Protein AF-A0A9N9P9R4-F1 (afdb_monomer)

Radius of gyration: 14.59 Å; Cα contacts (8 Å, |Δi|>4): 58; chains: 1; bounding box: 33×33×39 Å

Foldseek 3Di:
DDLPQDQDCVLVDDLVPDDLVVQLVPVPVDDDPVVSVVNSLSNLVSQLVPHDDPSVVSSVVVNVVLVVLVVPDPDDDPPDPCCVVSVPPDDPPDDDDPDDDDD

Sequence (103 aa):
MSTSKTIHEYFGRKVSDWDIVRFLDECTNIESYRQKIECYLSSLELIANTENGQRRKKALELQKLYREASIRPQKQCWDTGDLRACLMFKSPRVKSLRAYWHC

Organism: NCBI:txid1348616

pLDDT: mean 71.51, std 22.73, range [33.88, 95.19]

Solvent-accessible surface area (backbone atoms only — not comparable to full-atom values): 6801 Å² total; per-residue (Å²): 132,86,74,74,95,56,70,54,73,76,72,76,51,62,76,90,70,70,46,71,67,61,47,62,70,67,47,74,91,47,87,48,70,66,57,43,53,52,51,53,52,52,22,32,52,48,38,43,73,75,48,65,70,70,58,16,54,49,26,48,51,51,52,50,52,53,52,53,59,69,67,58,74,72,91,75,81,94,80,66,99,54,68,67,67,68,62,67,77,74,59,99,77,75,81,82,86,90,82,88,87,82,136

Structure (mmCIF, N/CA/C/O backbone):
data_AF-A0A9N9P9R4-F1
#
_entry.id   AF-A0A9N9P9R4-F1
#
loop_
_atom_site.group_PDB
_atom_site.id
_atom_site.type_symbol
_atom_site.label_atom_id
_atom_site.label_alt_id
_atom_site.label_comp_id
_atom_site.label_asym_id
_atom_site.label_entity_id
_atom_site.label_seq_id
_atom_site.pdbx_PDB_ins_code
_atom_site.Cartn_x
_atom_site.Cartn_y
_atom_site.Cartn_z
_atom_site.occupancy
_atom_site.B_iso_or_equiv
_atom_site.auth_seq_id
_atom_site.auth_comp_id
_atom_site.auth_asym_id
_atom_site.auth_atom_id
_atom_site.pdbx_PDB_model_num
ATOM 1 N N . MET A 1 1 ? 20.596 8.917 3.016 1.00 35.03 1 MET A N 1
ATOM 2 C CA . MET A 1 1 ? 19.614 9.460 2.054 1.00 35.03 1 MET A CA 1
ATOM 3 C C . MET A 1 1 ? 18.292 9.580 2.788 1.00 35.03 1 MET A C 1
ATOM 5 O O . MET A 1 1 ? 17.878 8.603 3.397 1.00 35.03 1 MET A O 1
ATOM 9 N N . SER A 1 2 ? 17.717 10.779 2.848 1.00 37.28 2 SER A N 1
ATOM 10 C CA . SER A 1 2 ? 16.508 11.062 3.626 1.00 37.28 2 SER A CA 1
ATOM 11 C C . SER A 1 2 ? 15.313 10.358 2.994 1.00 37.28 2 SER A C 1
ATOM 13 O O . SER A 1 2 ? 14.850 10.768 1.934 1.00 37.28 2 SER A O 1
ATOM 15 N N . THR A 1 3 ? 14.829 9.291 3.626 1.00 48.59 3 THR A N 1
ATOM 16 C CA . THR A 1 3 ? 13.509 8.745 3.319 1.00 48.59 3 THR A CA 1
ATOM 17 C C . THR A 1 3 ? 12.498 9.850 3.606 1.00 48.59 3 THR A C 1
ATOM 19 O O . THR A 1 3 ? 12.469 10.422 4.700 1.00 48.59 3 THR A O 1
ATOM 22 N N . SER A 1 4 ? 11.733 10.247 2.596 1.00 53.38 4 SER A N 1
ATOM 23 C CA . SER A 1 4 ? 10.654 11.212 2.759 1.00 53.38 4 SER A CA 1
ATOM 24 C C . SER A 1 4 ? 9.734 10.715 3.879 1.00 53.38 4 SER A C 1
ATOM 26 O O . SER A 1 4 ? 9.151 9.639 3.791 1.00 53.38 4 SER A O 1
ATOM 28 N N . LYS A 1 5 ? 9.629 11.487 4.968 1.00 68.56 5 LYS A N 1
ATOM 29 C CA . LYS A 1 5 ? 8.784 11.200 6.147 1.00 68.56 5 LYS A CA 1
ATOM 30 C C . LYS A 1 5 ? 7.285 11.372 5.848 1.00 68.56 5 LYS A C 1
ATOM 32 O O . LYS A 1 5 ? 6.516 11.757 6.725 1.00 68.56 5 LYS A O 1
ATOM 37 N N . THR A 1 6 ? 6.868 11.176 4.605 1.00 84.00 6 THR A N 1
ATOM 38 C CA . THR A 1 6 ? 5.517 11.467 4.138 1.00 84.00 6 THR A CA 1
ATOM 39 C C . THR A 1 6 ? 4.906 10.227 3.515 1.00 84.00 6 THR A C 1
ATOM 41 O O . THR A 1 6 ? 5.570 9.455 2.827 1.00 84.00 6 THR A O 1
ATOM 44 N N . ILE A 1 7 ? 3.617 10.034 3.779 1.00 89.56 7 ILE A N 1
ATOM 45 C CA . ILE A 1 7 ? 2.831 8.957 3.186 1.00 89.56 7 ILE A CA 1
ATOM 46 C C . ILE A 1 7 ? 2.684 9.263 1.692 1.00 89.56 7 ILE A C 1
ATOM 48 O O . ILE A 1 7 ? 2.253 10.359 1.333 1.00 89.56 7 ILE A O 1
ATOM 52 N N . HIS A 1 8 ? 3.038 8.312 0.824 1.00 92.50 8 HIS A N 1
ATOM 53 C CA . HIS A 1 8 ? 2.881 8.484 -0.621 1.00 92.50 8 HIS A CA 1
ATOM 54 C C . HIS A 1 8 ? 1.399 8.669 -1.004 1.00 92.50 8 HIS A C 1
ATOM 56 O O . HIS A 1 8 ? 0.521 7.995 -0.461 1.00 92.50 8 HIS A O 1
ATOM 62 N N . GLU A 1 9 ? 1.117 9.525 -1.992 1.00 92.81 9 GLU A N 1
ATOM 63 C CA . GLU A 1 9 ? -0.246 9.895 -2.425 1.00 92.81 9 GLU A CA 1
ATOM 64 C C . GLU A 1 9 ? -1.129 8.698 -2.819 1.00 92.81 9 GLU A C 1
ATOM 66 O O . GLU A 1 9 ? -2.342 8.713 -2.623 1.00 92.81 9 GLU A O 1
ATOM 71 N N . TYR A 1 10 ? -0.507 7.614 -3.292 1.00 93.38 10 TYR A N 1
ATOM 72 C CA . TYR A 1 10 ? -1.148 6.326 -3.576 1.00 93.38 10 TYR A CA 1
ATOM 73 C C . TYR A 1 10 ? -2.033 5.830 -2.417 1.00 93.38 10 TYR A C 1
ATOM 75 O O . TYR A 1 10 ? -3.118 5.290 -2.636 1.00 93.38 10 TYR A O 1
ATOM 83 N N . PHE A 1 11 ? -1.615 6.060 -1.169 1.00 92.69 11 PHE A N 1
ATOM 84 C CA . PHE A 1 11 ? -2.370 5.654 0.015 1.00 92.69 11 PHE A CA 1
ATOM 85 C C . PHE A 1 11 ? -3.568 6.561 0.321 1.00 92.69 11 PHE A C 1
ATOM 87 O O . PHE A 1 11 ? -4.335 6.254 1.231 1.00 92.69 11 PHE A O 1
ATOM 94 N N . GLY A 1 12 ? -3.797 7.634 -0.439 1.00 91.25 12 GLY A N 1
ATOM 95 C CA . GLY A 1 12 ? -5.055 8.387 -0.421 1.00 91.25 12 GLY A CA 1
ATOM 96 C C . GLY A 1 12 ? -6.251 7.578 -0.945 1.00 91.25 12 GLY A C 1
ATOM 97 O O . GLY A 1 12 ? -7.399 7.917 -0.669 1.00 91.25 12 GLY A O 1
ATOM 98 N N . ARG A 1 13 ? -5.997 6.469 -1.654 1.00 93.25 13 ARG A N 1
ATOM 99 C CA . ARG A 1 13 ? -7.024 5.546 -2.158 1.00 93.25 13 ARG A CA 1
ATOM 100 C C . ARG A 1 13 ? -7.724 4.777 -1.038 1.00 93.25 13 ARG A C 1
ATOM 102 O O . ARG A 1 13 ? -7.238 4.692 0.097 1.00 93.25 13 ARG A O 1
ATOM 109 N N . LYS A 1 14 ? -8.852 4.144 -1.382 1.00 92.62 14 LYS A N 1
ATOM 110 C CA . LYS A 1 14 ? -9.549 3.225 -0.476 1.00 92.62 14 LYS A CA 1
ATOM 111 C C . LYS A 1 14 ? -8.614 2.086 -0.077 1.00 92.62 14 LYS A C 1
ATOM 113 O O . LYS A 1 14 ? -7.857 1.561 -0.884 1.00 92.62 14 LYS A O 1
ATOM 118 N N . VAL A 1 15 ? -8.730 1.667 1.178 1.00 90.88 15 VAL A N 1
ATOM 119 C CA . VAL A 1 15 ? -7.897 0.621 1.793 1.00 90.88 15 VAL A CA 1
ATOM 120 C C . VAL A 1 15 ? -7.968 -0.715 1.040 1.00 90.88 15 VAL A C 1
ATOM 122 O O . VAL A 1 15 ? -7.005 -1.478 1.028 1.00 90.88 15 VAL A O 1
ATOM 125 N N . SER A 1 16 ? -9.101 -1.000 0.391 1.00 89.75 16 SER A N 1
ATOM 126 C CA . SER A 1 16 ? -9.306 -2.181 -0.459 1.00 89.75 16 SER A CA 1
ATOM 127 C C . SER A 1 16 ? -8.449 -2.192 -1.723 1.00 89.75 16 SER A C 1
ATOM 129 O O . SER A 1 16 ? -8.233 -3.260 -2.292 1.00 89.75 16 SER A O 1
ATOM 131 N N . ASP A 1 17 ? -7.987 -1.023 -2.162 1.00 90.81 17 ASP A N 1
ATOM 132 C CA . ASP A 1 17 ? -7.311 -0.842 -3.445 1.00 90.81 17 ASP A CA 1
ATOM 133 C C . ASP A 1 17 ? -5.788 -0.870 -3.303 1.00 90.81 17 ASP A C 1
ATOM 135 O O . ASP A 1 17 ? -5.089 -0.881 -4.316 1.00 90.81 17 ASP A O 1
ATOM 139 N N . TRP A 1 18 ? -5.283 -0.892 -2.063 1.00 92.94 18 TRP A N 1
ATOM 140 C CA . TRP A 1 18 ? -3.857 -0.932 -1.763 1.00 92.94 18 TRP A CA 1
ATOM 141 C C . TRP A 1 18 ? -3.256 -2.271 -2.180 1.00 92.94 18 TRP A C 1
ATOM 143 O O . TRP A 1 18 ? -3.566 -3.316 -1.607 1.00 92.94 18 TRP A O 1
ATOM 153 N N . ASP A 1 19 ? -2.348 -2.216 -3.146 1.00 86.94 19 ASP A N 1
ATOM 154 C CA . ASP A 1 19 ? -1.686 -3.373 -3.728 1.00 86.94 19 ASP A CA 1
ATOM 155 C C . ASP A 1 19 ? -0.279 -2.976 -4.192 1.00 86.94 19 ASP A C 1
ATOM 157 O O . ASP A 1 19 ? -0.104 -1.983 -4.900 1.00 86.94 19 ASP A O 1
ATOM 161 N N . ILE A 1 20 ? 0.737 -3.734 -3.773 1.00 87.12 20 ILE A N 1
ATOM 162 C CA . ILE A 1 20 ? 2.130 -3.411 -4.101 1.00 87.12 20 ILE A CA 1
ATOM 163 C C . ILE A 1 20 ? 2.397 -3.493 -5.605 1.00 87.12 20 ILE A C 1
ATOM 165 O O . ILE A 1 20 ? 3.147 -2.677 -6.119 1.00 87.12 20 ILE A O 1
ATOM 169 N N . VAL A 1 21 ? 1.769 -4.418 -6.336 1.00 86.31 21 VAL A N 1
ATOM 170 C CA . VAL A 1 21 ? 1.989 -4.557 -7.782 1.00 86.31 21 VAL A CA 1
ATOM 171 C C . VAL A 1 21 ? 1.434 -3.338 -8.506 1.00 86.31 21 VAL A C 1
ATOM 173 O O . VAL A 1 21 ? 2.149 -2.735 -9.301 1.00 86.31 21 VAL A O 1
ATOM 176 N N . ARG A 1 22 ? 0.207 -2.916 -8.169 1.00 89.19 22 ARG A N 1
ATOM 177 C CA . ARG A 1 22 ? -0.368 -1.672 -8.707 1.00 89.19 22 ARG A CA 1
ATOM 178 C C . ARG A 1 22 ? 0.472 -0.456 -8.349 1.00 89.19 22 ARG A C 1
ATOM 180 O O . ARG A 1 22 ? 0.671 0.403 -9.193 1.00 89.19 22 ARG A O 1
ATOM 187 N N . PHE A 1 23 ? 0.985 -0.386 -7.121 1.00 90.31 23 PHE A N 1
ATOM 188 C CA . PHE A 1 23 ? 1.882 0.697 -6.736 1.00 90.31 23 PHE A CA 1
ATOM 189 C C . PHE A 1 23 ? 3.152 0.716 -7.596 1.00 90.31 23 PHE A C 1
ATOM 191 O O . PHE A 1 23 ? 3.554 1.775 -8.059 1.00 90.31 23 PHE A O 1
ATOM 198 N N . LEU A 1 24 ? 3.790 -0.436 -7.826 1.00 87.12 24 LEU A N 1
ATOM 199 C CA . LEU A 1 24 ? 5.021 -0.510 -8.617 1.00 87.12 24 LEU A CA 1
ATOM 200 C C . LEU A 1 24 ? 4.807 -0.099 -10.081 1.00 87.12 24 LEU A C 1
ATOM 202 O O . LEU A 1 24 ? 5.712 0.503 -10.664 1.00 87.12 24 LEU A O 1
ATOM 206 N N . ASP A 1 25 ? 3.636 -0.414 -10.635 1.00 86.62 25 ASP A N 1
ATOM 207 C CA . ASP A 1 25 ? 3.227 -0.072 -12.000 1.00 86.62 25 ASP A CA 1
ATOM 208 C C . ASP A 1 25 ? 2.892 1.423 -12.142 1.00 86.62 25 ASP A C 1
ATOM 210 O O . ASP A 1 25 ? 3.420 2.105 -13.015 1.00 86.62 25 ASP A O 1
ATOM 214 N N . GLU A 1 26 ? 2.091 1.964 -11.221 1.00 88.75 26 GLU A N 1
ATOM 215 C CA . GLU A 1 26 ? 1.631 3.357 -11.263 1.00 88.75 26 GLU A CA 1
ATOM 216 C C . GLU A 1 26 ? 2.670 4.368 -10.756 1.00 88.75 26 GLU A C 1
ATOM 218 O O . GLU A 1 26 ? 2.599 5.550 -11.088 1.00 88.75 26 GLU A O 1
ATOM 223 N N . CYS A 1 27 ? 3.624 3.949 -9.919 1.00 86.19 27 CYS A N 1
ATOM 224 C CA . CYS A 1 27 ? 4.647 4.843 -9.384 1.00 86.19 27 CYS A CA 1
ATOM 225 C C . CYS A 1 27 ? 5.656 5.198 -10.486 1.00 86.19 27 CYS A C 1
ATOM 227 O O . CYS A 1 27 ? 6.663 4.519 -10.674 1.00 86.19 27 CYS A O 1
ATOM 229 N N . THR A 1 28 ? 5.396 6.271 -11.227 1.00 84.25 28 THR A N 1
ATOM 230 C CA . THR A 1 28 ? 6.286 6.783 -12.284 1.00 84.25 28 THR A CA 1
ATOM 231 C C . THR A 1 28 ? 7.382 7.702 -11.748 1.00 84.25 28 THR A C 1
ATOM 233 O O . THR A 1 28 ? 8.399 7.888 -12.403 1.00 84.25 28 THR A O 1
ATOM 236 N N . ASN A 1 29 ? 7.196 8.256 -10.545 1.00 83.75 29 ASN A N 1
ATOM 237 C CA . ASN A 1 29 ? 8.079 9.273 -9.957 1.00 83.75 29 ASN A CA 1
ATOM 238 C C . ASN A 1 29 ? 9.385 8.707 -9.374 1.00 83.75 29 ASN A C 1
ATOM 240 O O . ASN A 1 29 ? 10.271 9.466 -8.990 1.00 83.75 29 ASN A O 1
ATOM 244 N N . ILE A 1 30 ? 9.494 7.383 -9.256 1.00 83.12 30 ILE A N 1
ATOM 245 C CA . ILE A 1 30 ? 10.667 6.697 -8.715 1.00 83.12 30 ILE A CA 1
ATOM 246 C C . ILE A 1 30 ? 11.163 5.720 -9.775 1.00 83.12 30 ILE A C 1
ATOM 248 O O . ILE A 1 30 ? 10.434 4.816 -10.168 1.00 83.12 30 ILE A O 1
ATOM 252 N N . GLU A 1 31 ? 12.405 5.871 -10.222 1.00 79.81 31 GLU A N 1
ATOM 253 C CA . GLU A 1 31 ? 12.949 5.049 -11.310 1.00 79.81 31 GLU A CA 1
ATOM 254 C C . GLU A 1 31 ? 13.294 3.628 -10.845 1.00 79.81 31 GLU A C 1
ATOM 256 O O . GLU A 1 31 ? 12.975 2.642 -11.512 1.00 79.81 31 GLU A O 1
ATOM 261 N N . SER A 1 32 ? 13.914 3.491 -9.669 1.00 83.50 32 SER A N 1
ATOM 262 C CA . SER A 1 32 ? 14.353 2.187 -9.175 1.00 83.50 32 SER A CA 1
ATOM 263 C C . SER A 1 32 ? 13.218 1.407 -8.517 1.00 83.50 32 SER A C 1
ATOM 265 O O . SER A 1 32 ? 12.617 1.859 -7.541 1.00 83.50 32 SER A O 1
ATOM 267 N N . TYR A 1 33 ? 13.015 0.159 -8.950 1.00 80.25 33 TYR A N 1
ATOM 268 C CA . TYR A 1 33 ? 12.125 -0.794 -8.275 1.00 80.25 33 TYR A CA 1
ATOM 269 C C . TYR A 1 33 ? 12.417 -0.922 -6.780 1.00 80.25 33 TYR A C 1
ATOM 271 O O . TYR A 1 33 ? 11.489 -0.994 -5.977 1.00 80.25 33 TYR A O 1
ATOM 279 N N . ARG A 1 34 ? 13.695 -0.908 -6.390 1.00 80.00 34 ARG A N 1
ATOM 280 C CA . ARG A 1 34 ? 14.081 -0.981 -4.980 1.00 80.00 34 ARG A CA 1
ATOM 281 C C . ARG A 1 34 ? 13.559 0.224 -4.203 1.00 80.00 34 ARG A C 1
ATOM 283 O O . ARG A 1 34 ? 12.938 0.049 -3.162 1.00 80.00 34 ARG A O 1
ATOM 290 N N . G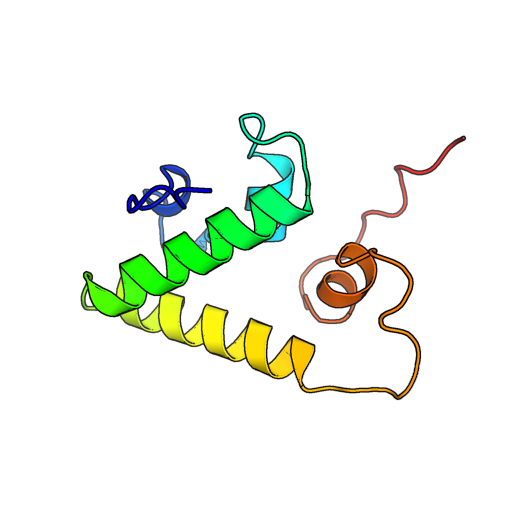LN A 1 35 ? 13.752 1.426 -4.738 1.00 82.81 35 GLN A N 1
ATOM 291 C CA . GLN A 1 35 ? 13.273 2.657 -4.109 1.00 82.81 35 GLN A CA 1
ATOM 292 C C . GLN A 1 35 ? 11.741 2.712 -4.063 1.00 82.81 35 GLN A C 1
ATOM 294 O O . GLN A 1 35 ? 11.184 3.188 -3.078 1.00 82.81 35 GLN A O 1
ATOM 299 N N . LYS A 1 36 ? 11.042 2.179 -5.079 1.00 85.38 36 LYS A N 1
ATOM 300 C CA . LYS A 1 36 ? 9.578 2.046 -5.048 1.00 85.38 36 LYS A CA 1
ATOM 301 C C . LYS A 1 36 ? 9.138 1.146 -3.890 1.00 85.38 36 LYS A C 1
ATOM 303 O O . LYS A 1 36 ? 8.264 1.522 -3.114 1.00 85.38 36 LYS A O 1
ATOM 308 N N . ILE A 1 37 ? 9.765 -0.022 -3.738 1.00 86.06 37 ILE A N 1
ATOM 309 C CA . ILE A 1 37 ? 9.463 -0.955 -2.642 1.00 86.06 37 ILE A CA 1
ATOM 310 C C . ILE A 1 37 ? 9.738 -0.297 -1.286 1.00 86.06 37 ILE A C 1
ATOM 312 O O . ILE A 1 37 ? 8.883 -0.344 -0.405 1.00 86.06 37 ILE A O 1
ATOM 316 N N . GLU A 1 38 ? 10.892 0.352 -1.126 1.00 86.50 38 GLU A N 1
ATOM 317 C CA . GLU A 1 38 ? 11.244 1.078 0.100 1.00 86.50 38 GLU A CA 1
ATOM 318 C C . GLU A 1 38 ? 10.210 2.177 0.406 1.00 86.50 38 GLU A C 1
ATOM 320 O O . GLU A 1 38 ? 9.696 2.235 1.520 1.00 86.50 38 GLU A O 1
ATOM 325 N N . CYS A 1 39 ? 9.805 2.974 -0.589 1.00 88.62 39 CYS A N 1
ATOM 326 C CA . CYS A 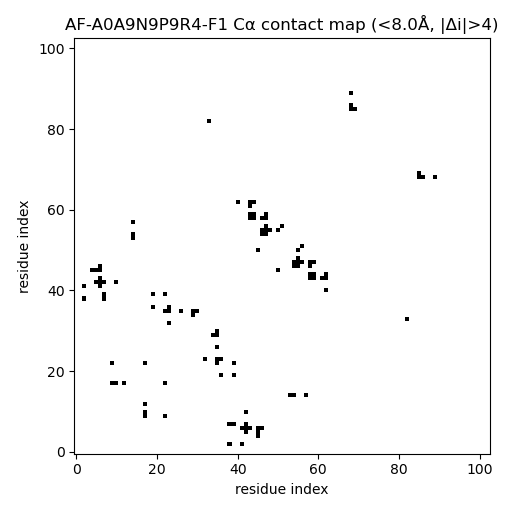1 39 ? 8.779 4.010 -0.441 1.00 88.62 39 CYS A CA 1
ATOM 327 C C . CYS A 1 39 ? 7.418 3.437 -0.008 1.00 88.62 39 CYS A C 1
ATOM 329 O O . CYS A 1 39 ? 6.767 3.975 0.896 1.00 88.62 39 CYS A O 1
ATOM 331 N N . TYR A 1 40 ? 6.999 2.325 -0.615 1.00 90.75 40 TYR A N 1
ATOM 332 C CA . TYR A 1 40 ? 5.751 1.647 -0.280 1.00 90.75 40 TYR A CA 1
ATOM 333 C C . TYR A 1 40 ? 5.763 1.119 1.159 1.00 90.75 40 TYR A C 1
ATOM 335 O O . TYR A 1 40 ? 4.827 1.364 1.922 1.00 90.75 40 TYR A O 1
ATOM 343 N N . LEU A 1 41 ? 6.839 0.432 1.553 1.00 90.00 41 LEU A N 1
ATOM 344 C CA . LEU A 1 41 ? 6.985 -0.124 2.897 1.00 90.00 41 LEU A CA 1
ATOM 345 C C . LEU A 1 41 ? 7.086 0.975 3.961 1.00 90.00 41 LEU A C 1
ATOM 347 O O . LEU A 1 41 ? 6.394 0.890 4.974 1.00 90.00 41 LEU A O 1
ATOM 351 N N . SER A 1 42 ? 7.862 2.033 3.717 1.00 89.69 42 SER A N 1
ATOM 352 C CA . SER A 1 42 ? 7.953 3.177 4.632 1.00 89.69 42 SER A CA 1
ATOM 353 C C . SER A 1 42 ? 6.622 3.918 4.769 1.00 89.69 42 SER A C 1
ATOM 355 O O . SER A 1 42 ? 6.265 4.344 5.865 1.00 89.69 42 SER A O 1
ATOM 357 N N . SER A 1 43 ? 5.838 4.027 3.693 1.00 92.88 43 SER A N 1
ATOM 358 C CA . SER A 1 43 ? 4.492 4.608 3.766 1.00 92.88 43 SER A CA 1
ATOM 359 C C . SER A 1 43 ? 3.549 3.747 4.613 1.00 92.88 43 SER A C 1
ATOM 361 O O . SER A 1 43 ? 2.814 4.284 5.440 1.00 92.88 43 SER A O 1
ATOM 363 N N . LEU A 1 44 ? 3.591 2.417 4.462 1.00 92.94 44 LEU A N 1
ATOM 364 C CA . LEU A 1 44 ? 2.822 1.494 5.305 1.00 92.94 44 LEU A CA 1
ATOM 365 C C . LEU A 1 44 ? 3.231 1.575 6.779 1.00 92.94 44 LEU A C 1
ATOM 367 O O . LEU A 1 44 ? 2.368 1.519 7.655 1.00 92.94 44 LEU A O 1
ATOM 371 N N . GLU A 1 45 ? 4.528 1.683 7.061 1.00 91.88 45 GLU A N 1
ATOM 372 C CA . GLU A 1 45 ? 5.052 1.873 8.415 1.00 91.88 45 GLU A CA 1
ATOM 373 C C . GLU A 1 45 ? 4.531 3.173 9.025 1.00 91.88 45 GLU A C 1
ATOM 375 O O . GLU A 1 45 ? 3.998 3.172 10.135 1.00 91.88 45 GLU A O 1
ATOM 380 N N . LEU A 1 46 ? 4.602 4.267 8.269 1.00 93.75 46 LEU A N 1
ATOM 381 C CA . LEU A 1 46 ? 4.127 5.562 8.724 1.00 93.7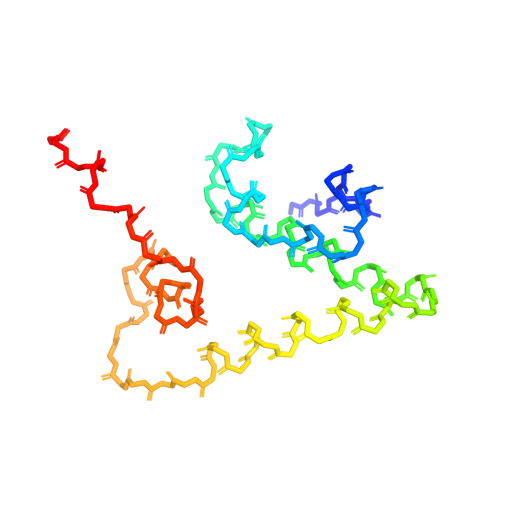5 46 LEU A CA 1
ATOM 382 C C . LEU A 1 46 ? 2.619 5.538 9.005 1.00 93.75 46 LEU A C 1
ATOM 384 O O . LEU A 1 46 ? 2.219 5.936 10.092 1.00 93.75 46 LEU A O 1
ATOM 388 N N . ILE A 1 47 ? 1.801 4.983 8.103 1.00 94.44 47 ILE A N 1
ATOM 389 C CA . ILE A 1 47 ? 0.351 4.804 8.313 1.00 94.44 47 ILE A CA 1
ATOM 390 C C . ILE A 1 47 ? 0.073 3.977 9.569 1.00 94.44 47 ILE A C 1
ATOM 392 O O . ILE A 1 47 ? -0.805 4.318 10.358 1.00 94.44 47 ILE A O 1
ATOM 396 N N . ALA A 1 48 ? 0.800 2.878 9.772 1.00 93.62 48 ALA A N 1
ATOM 397 C CA . ALA A 1 48 ? 0.598 2.029 10.941 1.00 93.62 48 ALA A CA 1
ATOM 398 C C . ALA A 1 48 ? 0.903 2.751 12.266 1.00 93.62 48 ALA A C 1
ATOM 400 O O . ALA A 1 48 ? 0.310 2.402 13.293 1.00 93.62 48 ALA A O 1
ATOM 401 N N . ASN A 1 49 ? 1.800 3.739 12.226 1.00 92.31 49 ASN A N 1
ATOM 402 C CA . ASN A 1 49 ? 2.241 4.511 13.382 1.00 92.31 49 ASN A CA 1
ATOM 403 C C . ASN A 1 49 ? 1.419 5.790 13.617 1.00 92.31 49 ASN A C 1
ATOM 405 O O . ASN A 1 49 ? 1.272 6.195 14.767 1.00 92.31 49 ASN A O 1
ATOM 409 N N . THR A 1 50 ? 0.895 6.432 12.568 1.00 92.56 50 THR A N 1
ATOM 410 C CA . THR A 1 50 ? 0.217 7.740 12.670 1.00 92.56 50 THR A CA 1
ATOM 411 C C . THR A 1 50 ? -1.298 7.669 12.530 1.00 92.56 50 THR A C 1
ATOM 413 O O . THR A 1 50 ? -2.002 8.505 13.095 1.00 92.56 50 THR A O 1
ATOM 416 N N . GLU A 1 51 ? -1.824 6.690 11.796 1.00 92.94 51 GLU A N 1
ATOM 417 C CA . GLU A 1 51 ? -3.256 6.577 11.540 1.00 92.94 51 GLU A CA 1
ATOM 418 C C . GLU A 1 51 ? -3.963 5.610 12.502 1.00 92.94 51 GLU A C 1
ATOM 420 O O . GLU A 1 51 ? -3.343 4.860 13.251 1.00 92.94 51 GLU A O 1
ATOM 425 N N . ASN A 1 52 ? -5.299 5.593 12.469 1.00 89.94 52 ASN A N 1
ATOM 426 C CA . ASN A 1 52 ? -6.136 4.712 13.286 1.00 89.94 52 ASN A CA 1
ATOM 427 C C . ASN A 1 52 ? -7.182 3.968 12.436 1.00 89.94 52 ASN A C 1
ATOM 429 O O . ASN A 1 52 ? -7.323 4.180 11.231 1.00 89.94 52 ASN A O 1
ATOM 433 N N . GLY A 1 53 ? -7.923 3.051 13.063 1.00 93.19 53 GLY A N 1
ATOM 434 C CA . GLY A 1 53 ? -9.034 2.350 12.417 1.00 93.19 53 GLY A CA 1
ATOM 435 C C . GLY A 1 53 ? -8.600 1.379 11.313 1.00 93.19 53 GLY A C 1
ATOM 436 O O . GLY A 1 53 ? -7.624 0.640 11.454 1.00 93.19 53 GLY A O 1
ATOM 437 N N . GLN A 1 54 ? -9.369 1.335 10.221 1.00 93.44 54 GLN A N 1
ATOM 438 C CA . GLN A 1 54 ? -9.172 0.366 9.134 1.00 93.44 54 GLN A CA 1
ATOM 439 C C . GLN A 1 54 ? -7.832 0.542 8.412 1.00 93.44 54 GLN A C 1
ATOM 441 O O . GLN A 1 54 ? -7.208 -0.451 8.042 1.00 93.44 54 GLN A O 1
ATOM 446 N N . ARG A 1 55 ? -7.369 1.788 8.258 1.00 93.94 55 ARG A N 1
ATOM 447 C CA . ARG A 1 55 ? -6.113 2.118 7.571 1.00 93.94 55 ARG A CA 1
ATOM 448 C C . ARG A 1 55 ? -4.910 1.545 8.315 1.00 93.94 55 ARG A C 1
ATOM 450 O O . ARG A 1 55 ? -4.142 0.783 7.731 1.00 93.94 55 ARG A O 1
ATOM 457 N N . ARG A 1 56 ? -4.827 1.777 9.631 1.00 95.19 56 ARG A N 1
ATOM 458 C CA . ARG A 1 56 ? -3.800 1.172 10.496 1.00 95.19 56 ARG A CA 1
ATOM 459 C C . ARG A 1 56 ? -3.844 -0.354 10.481 1.00 95.19 56 ARG A C 1
ATOM 461 O O . ARG A 1 56 ? -2.806 -0.988 10.316 1.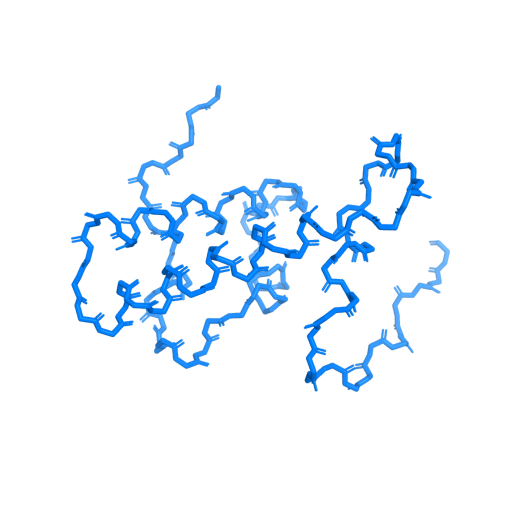00 95.19 56 ARG A O 1
ATOM 468 N N . LYS A 1 57 ? -5.034 -0.952 10.629 1.00 94.81 57 LYS A N 1
ATOM 469 C CA . LYS A 1 57 ? -5.189 -2.418 10.615 1.00 94.81 57 LYS A CA 1
ATOM 470 C C . LYS A 1 57 ? -4.659 -3.019 9.315 1.00 94.81 57 LYS A C 1
ATOM 472 O O . LYS A 1 57 ? -3.830 -3.922 9.361 1.00 94.81 57 LYS A O 1
ATOM 477 N N . LYS A 1 58 ? -5.059 -2.465 8.167 1.00 93.69 58 LYS A N 1
ATOM 478 C CA . LYS A 1 58 ? -4.594 -2.948 6.865 1.00 93.69 58 LYS A CA 1
ATOM 479 C C . LYS A 1 58 ? -3.096 -2.753 6.670 1.00 93.69 58 LYS A C 1
ATOM 481 O O . LYS A 1 58 ? -2.437 -3.640 6.137 1.00 93.69 58 LYS A O 1
ATOM 486 N N . ALA A 1 59 ? -2.553 -1.616 7.101 1.00 93.75 59 ALA A N 1
ATOM 487 C CA . ALA A 1 59 ? -1.126 -1.358 6.987 1.00 93.75 59 ALA A CA 1
ATOM 488 C C . ALA A 1 59 ? -0.295 -2.384 7.771 1.00 93.75 59 ALA A C 1
ATOM 490 O O . ALA A 1 59 ? 0.668 -2.931 7.237 1.00 93.75 59 ALA A O 1
ATOM 491 N N . LEU A 1 60 ? -0.716 -2.711 8.997 1.00 92.44 60 LEU A N 1
ATOM 492 C CA . LEU A 1 60 ? -0.093 -3.755 9.813 1.00 92.44 60 LEU A CA 1
ATOM 493 C C . LEU A 1 60 ? -0.231 -5.149 9.183 1.00 92.44 60 LEU A C 1
ATOM 495 O O . LEU A 1 60 ? 0.735 -5.909 9.173 1.00 92.44 60 LEU A O 1
ATOM 499 N N . GLU A 1 61 ? -1.401 -5.483 8.629 1.00 91.94 61 GLU A N 1
ATOM 500 C CA . GLU A 1 61 ? -1.612 -6.742 7.899 1.00 91.94 61 GLU A CA 1
ATOM 501 C C . GLU A 1 61 ? -0.657 -6.871 6.708 1.00 91.94 61 GLU A C 1
ATOM 503 O O . GLU A 1 61 ? 0.003 -7.896 6.559 1.00 91.94 61 GLU A O 1
ATOM 508 N N . LEU A 1 62 ? -0.549 -5.828 5.882 1.00 89.88 62 LEU A N 1
ATOM 509 C CA . LEU A 1 62 ? 0.342 -5.804 4.723 1.00 89.88 62 LEU A CA 1
ATOM 510 C C . LEU A 1 62 ? 1.813 -5.912 5.144 1.00 89.88 62 LEU A C 1
ATOM 512 O O . LEU A 1 62 ? 2.540 -6.739 4.601 1.00 89.88 62 LEU A O 1
ATOM 516 N N . GLN A 1 63 ? 2.246 -5.158 6.158 1.00 88.38 63 GLN A N 1
ATOM 517 C CA . GLN A 1 63 ? 3.603 -5.282 6.701 1.00 88.38 63 GLN A CA 1
ATOM 518 C C . GLN A 1 63 ? 3.901 -6.697 7.203 1.00 88.38 63 GLN A C 1
ATOM 520 O O . GLN A 1 63 ? 4.970 -7.240 6.922 1.00 88.38 63 GLN A O 1
ATOM 525 N N . LYS A 1 64 ? 2.956 -7.314 7.923 1.00 87.50 64 LYS A N 1
ATOM 526 C CA . LYS A 1 64 ? 3.088 -8.692 8.399 1.00 87.50 64 LYS A CA 1
ATOM 527 C C . LYS A 1 64 ? 3.200 -9.667 7.228 1.00 87.50 64 LYS A C 1
ATOM 529 O O . LYS A 1 64 ? 4.107 -10.492 7.232 1.00 87.50 64 LYS A O 1
ATOM 534 N N . LEU A 1 65 ? 2.346 -9.533 6.212 1.00 85.38 65 LEU A N 1
ATOM 535 C CA . LEU A 1 65 ? 2.371 -10.368 5.009 1.00 85.38 65 LEU A CA 1
ATOM 536 C C . LEU A 1 65 ? 3.719 -10.294 4.288 1.00 85.38 65 LEU A C 1
ATOM 538 O O . LEU A 1 65 ? 4.274 -11.333 3.942 1.00 85.38 65 LEU A O 1
ATOM 542 N N . TYR A 1 66 ? 4.274 -9.096 4.092 1.00 81.94 66 TYR A N 1
ATOM 543 C CA . TYR A 1 66 ? 5.562 -8.945 3.411 1.00 81.94 66 TYR A CA 1
ATOM 544 C C . TYR A 1 66 ? 6.737 -9.400 4.277 1.00 81.94 66 TYR A C 1
ATOM 546 O O . TYR A 1 66 ? 7.650 -10.045 3.768 1.00 81.94 66 TYR A O 1
ATOM 554 N N . ARG A 1 67 ? 6.694 -9.165 5.594 1.00 76.81 67 ARG A N 1
ATOM 555 C CA . ARG A 1 67 ? 7.682 -9.716 6.531 1.00 76.81 67 ARG A CA 1
ATOM 556 C C . ARG A 1 67 ? 7.669 -11.247 6.508 1.00 76.81 67 ARG A C 1
ATOM 558 O O . ARG A 1 67 ? 8.723 -11.861 6.422 1.00 76.81 67 ARG A O 1
ATOM 565 N N . GLU A 1 68 ? 6.497 -11.872 6.550 1.00 73.38 68 GLU A N 1
ATOM 566 C CA . GLU A 1 68 ? 6.352 -13.332 6.500 1.00 73.38 68 GLU A CA 1
ATOM 567 C C . GLU A 1 68 ? 6.684 -13.921 5.124 1.00 73.38 68 GLU A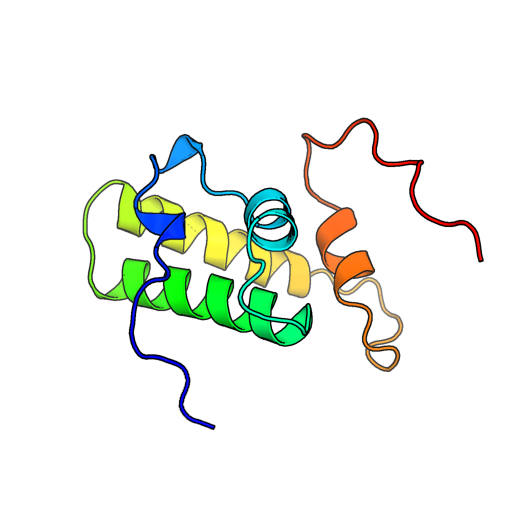 C 1
ATOM 569 O O . GLU A 1 68 ? 7.181 -15.046 5.045 1.00 73.38 68 GLU A O 1
ATOM 574 N N . ALA A 1 69 ? 6.432 -13.180 4.041 1.00 67.38 69 ALA A N 1
ATOM 575 C CA . ALA A 1 69 ? 6.874 -13.552 2.701 1.00 67.38 69 ALA A CA 1
ATOM 576 C C . ALA A 1 69 ? 8.407 -13.570 2.614 1.00 67.38 69 ALA A C 1
ATOM 578 O O . ALA A 1 69 ? 8.961 -14.534 2.091 1.00 67.38 69 ALA A O 1
ATOM 579 N N . SER A 1 70 ? 9.085 -12.591 3.219 1.00 58.41 70 SER A N 1
ATOM 580 C CA . SER A 1 70 ? 10.548 -12.582 3.351 1.00 58.41 70 SER A CA 1
ATOM 581 C C . SER A 1 70 ? 11.084 -13.661 4.308 1.00 58.41 70 SER A C 1
ATOM 583 O O . SER A 1 70 ? 12.217 -14.103 4.151 1.00 58.41 70 SER A O 1
ATOM 585 N N . ILE A 1 71 ? 10.283 -14.127 5.279 1.00 44.94 71 ILE A N 1
ATOM 586 C CA . ILE A 1 71 ? 10.652 -15.161 6.274 1.00 44.94 71 ILE A CA 1
ATOM 587 C C . ILE A 1 71 ? 10.278 -16.590 5.815 1.00 44.94 71 ILE A C 1
ATOM 589 O O . ILE A 1 71 ? 10.376 -17.542 6.585 1.00 44.94 71 ILE A O 1
ATOM 593 N N . ARG A 1 72 ? 9.922 -16.822 4.543 1.00 38.62 72 ARG A N 1
ATOM 594 C CA . ARG A 1 72 ? 9.961 -18.187 3.978 1.00 38.62 72 ARG A CA 1
ATOM 595 C C . ARG A 1 72 ? 11.250 -18.391 3.186 1.00 38.62 72 ARG A C 1
ATOM 597 O O . ARG A 1 72 ? 11.218 -18.281 1.964 1.00 38.62 72 ARG A O 1
ATOM 604 N N . PRO A 1 73 ? 12.374 -18.726 3.846 1.00 38.56 73 PRO A N 1
ATOM 605 C CA . PRO A 1 73 ? 13.565 -19.127 3.137 1.00 38.56 73 PRO A CA 1
ATOM 606 C C . PRO A 1 73 ? 13.314 -20.532 2.591 1.00 38.56 73 PRO A C 1
ATOM 608 O O . PRO A 1 73 ? 13.472 -21.528 3.295 1.00 38.56 73 PRO A O 1
ATOM 611 N N . GLN A 1 74 ? 12.953 -20.643 1.315 1.00 38.56 74 GLN A N 1
ATOM 612 C CA . GLN A 1 74 ? 13.517 -21.761 0.578 1.00 38.56 74 GLN A CA 1
ATOM 613 C C . GLN A 1 74 ? 14.975 -21.362 0.364 1.00 38.56 74 GLN A C 1
ATOM 615 O O . GLN A 1 74 ? 15.253 -20.351 -0.272 1.00 38.56 74 GLN A O 1
ATOM 620 N N . LYS A 1 75 ? 15.891 -22.058 1.045 1.00 40.75 75 LYS A N 1
ATOM 621 C CA . LYS A 1 75 ? 17.337 -21.852 0.932 1.00 40.75 75 LYS A CA 1
ATOM 622 C C . LYS A 1 75 ? 17.730 -21.751 -0.549 1.00 40.75 75 LYS A C 1
ATOM 624 O O . LYS A 1 75 ? 17.815 -22.793 -1.183 1.00 40.75 75 LYS A O 1
ATOM 629 N N . GLN A 1 76 ? 17.976 -20.543 -1.060 1.00 39.75 76 GLN A N 1
ATOM 630 C CA . GLN A 1 76 ? 19.067 -20.195 -1.981 1.00 39.75 76 GLN A CA 1
ATOM 631 C C . GLN A 1 76 ? 18.944 -18.754 -2.504 1.00 39.75 76 GLN A C 1
ATOM 633 O O . GLN A 1 76 ? 17.876 -18.316 -2.914 1.00 39.75 76 GLN A O 1
ATOM 638 N N . CYS A 1 77 ? 20.102 -18.088 -2.503 1.00 36.56 77 CYS A N 1
ATOM 639 C CA . CYS A 1 77 ? 20.472 -16.822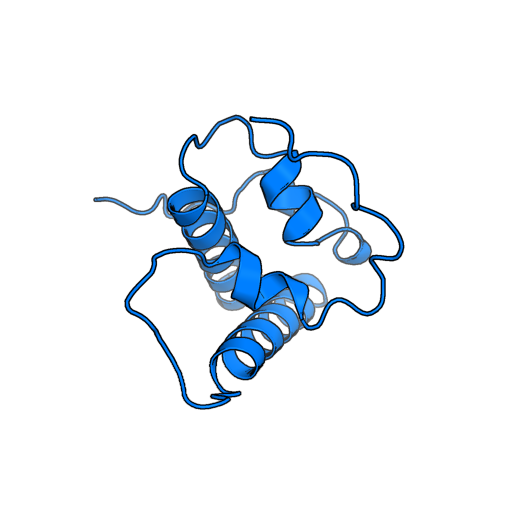 -3.140 1.00 36.56 77 CYS A CA 1
ATOM 640 C C . CYS A 1 77 ? 19.749 -15.538 -2.714 1.00 36.56 77 CYS A C 1
ATOM 642 O O . CYS A 1 77 ? 18.704 -15.178 -3.241 1.00 36.56 77 CYS A O 1
ATOM 644 N N . TRP A 1 78 ? 20.427 -14.756 -1.873 1.00 38.91 78 TRP A N 1
ATOM 645 C CA . TRP A 1 78 ? 20.236 -13.304 -1.761 1.00 38.91 78 TRP A CA 1
ATOM 646 C C . TRP A 1 78 ? 21.393 -12.522 -2.418 1.00 38.91 78 TRP A C 1
ATOM 648 O O . TRP A 1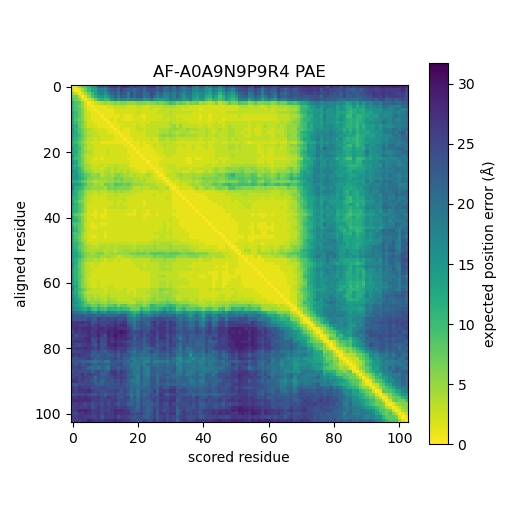 78 ? 21.713 -11.421 -1.988 1.00 38.91 78 TRP A O 1
ATOM 658 N N . ASP A 1 79 ? 21.995 -13.064 -3.486 1.00 40.09 79 ASP A N 1
ATOM 659 C CA . ASP A 1 79 ? 23.110 -12.412 -4.204 1.00 40.09 79 ASP A CA 1
ATOM 660 C C . ASP A 1 79 ? 22.746 -11.854 -5.588 1.00 40.09 79 ASP A C 1
ATOM 662 O O . ASP A 1 79 ? 23.557 -11.202 -6.237 1.00 40.09 79 ASP A O 1
ATOM 666 N N . THR A 1 80 ? 21.517 -12.045 -6.059 1.00 43.84 80 THR A N 1
ATOM 667 C CA . THR A 1 80 ? 21.036 -11.410 -7.294 1.00 43.84 80 THR A CA 1
ATOM 668 C C . THR A 1 80 ? 19.858 -10.532 -6.925 1.00 43.84 80 THR A C 1
ATOM 670 O O . THR A 1 80 ? 18.832 -11.026 -6.472 1.00 43.84 80 THR A O 1
ATOM 673 N N . GLY A 1 81 ? 20.044 -9.215 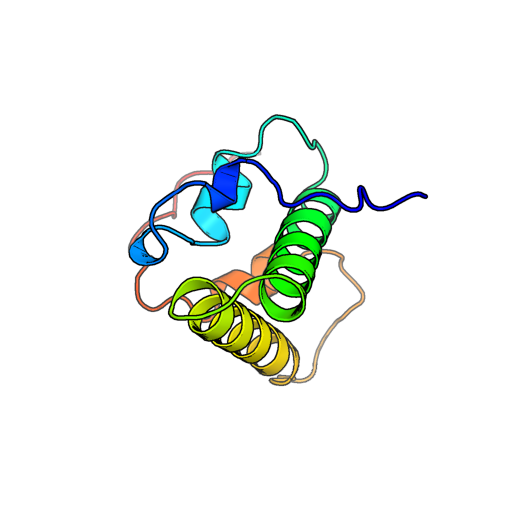-7.024 1.00 49.94 81 GLY A N 1
ATOM 674 C CA . GLY A 1 81 ? 19.099 -8.186 -6.592 1.00 49.94 81 GLY A CA 1
ATOM 675 C C . GLY A 1 81 ? 17.805 -8.144 -7.404 1.00 49.94 81 GLY A C 1
ATOM 676 O O . GLY A 1 81 ? 17.495 -7.119 -8.001 1.00 49.94 81 GLY A O 1
ATOM 677 N N . ASP A 1 82 ? 17.036 -9.229 -7.397 1.00 53.91 82 ASP A N 1
ATOM 678 C CA . ASP A 1 82 ? 15.760 -9.342 -8.086 1.00 53.91 82 ASP A CA 1
ATOM 679 C C . ASP A 1 82 ? 14.628 -9.645 -7.094 1.00 53.91 82 ASP A C 1
ATOM 681 O O . ASP A 1 82 ? 14.100 -10.751 -6.968 1.00 53.91 82 ASP A O 1
ATOM 685 N N . LEU A 1 83 ? 14.233 -8.594 -6.369 1.00 52.91 83 LEU A N 1
ATOM 686 C CA . LEU A 1 83 ? 13.079 -8.578 -5.461 1.00 52.91 83 LEU A CA 1
ATOM 687 C C . LEU A 1 83 ? 11.754 -8.907 -6.179 1.00 52.91 83 LEU A C 1
ATOM 689 O O . LEU A 1 83 ? 10.758 -9.230 -5.522 1.00 52.91 83 LEU A O 1
ATOM 693 N N . ARG A 1 84 ? 11.728 -8.858 -7.520 1.00 47.97 84 ARG A N 1
ATOM 694 C CA . ARG A 1 84 ? 10.560 -9.201 -8.336 1.00 47.97 84 ARG A CA 1
ATOM 695 C C . ARG A 1 84 ? 10.241 -10.694 -8.237 1.00 47.97 84 ARG A C 1
ATOM 697 O O . ARG A 1 84 ? 9.066 -11.052 -8.188 1.00 47.97 84 ARG A O 1
ATOM 704 N N . ALA A 1 85 ? 11.253 -11.553 -8.100 1.00 46.97 85 ALA A N 1
ATOM 705 C CA . ALA A 1 85 ? 11.061 -12.986 -7.873 1.00 46.97 85 ALA A CA 1
ATOM 706 C C . ALA A 1 85 ? 10.421 -13.284 -6.503 1.00 46.97 85 ALA A C 1
ATOM 708 O O . ALA A 1 85 ? 9.583 -14.180 -6.387 1.00 46.97 85 ALA A O 1
ATOM 709 N N . CYS A 1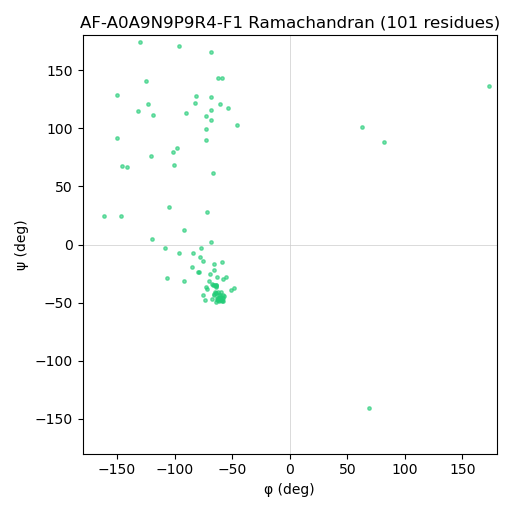 86 ? 10.741 -12.494 -5.473 1.00 47.09 86 CYS A N 1
ATOM 710 C CA . CYS A 1 86 ? 10.223 -12.700 -4.117 1.00 47.09 86 CYS A CA 1
ATOM 711 C C . CYS A 1 86 ? 8.736 -12.334 -3.976 1.00 47.09 86 CYS A C 1
ATOM 713 O O . CYS A 1 86 ? 7.991 -13.024 -3.278 1.00 47.09 86 CYS A O 1
ATOM 715 N N . LEU A 1 87 ? 8.280 -11.268 -4.642 1.00 50.75 87 LEU A N 1
ATOM 716 C CA . LEU A 1 87 ? 6.887 -10.808 -4.545 1.00 50.75 87 LEU A CA 1
ATOM 717 C C . LEU A 1 87 ? 5.916 -11.633 -5.409 1.00 50.75 87 LEU A C 1
ATOM 719 O O . LEU A 1 87 ? 4.727 -11.715 -5.098 1.00 50.75 87 LEU A O 1
ATOM 723 N N . MET A 1 88 ? 6.409 -12.292 -6.461 1.00 50.75 88 MET A N 1
ATOM 724 C CA . MET A 1 88 ? 5.578 -13.048 -7.408 1.00 50.75 88 MET A CA 1
ATOM 725 C C . MET A 1 88 ? 5.072 -14.394 -6.862 1.00 50.75 88 MET A C 1
ATOM 727 O O . MET A 1 88 ? 4.136 -14.958 -7.425 1.00 50.75 88 MET A O 1
ATOM 731 N N . PHE A 1 89 ? 5.616 -14.917 -5.755 1.00 43.03 89 PHE A N 1
ATOM 732 C CA . PHE A 1 89 ? 5.272 -16.274 -5.305 1.00 43.03 89 PHE A CA 1
ATOM 733 C C . PHE A 1 89 ? 3.988 -16.376 -4.457 1.00 43.03 89 PHE A C 1
ATOM 735 O O . PHE A 1 89 ? 3.560 -17.486 -4.140 1.00 43.03 89 PHE A O 1
ATOM 742 N N . LYS A 1 90 ? 3.349 -15.262 -4.055 1.00 42.78 90 LYS A N 1
ATOM 743 C CA . LYS A 1 90 ? 2.223 -15.313 -3.094 1.00 42.78 90 LYS A CA 1
ATOM 744 C C . LYS A 1 90 ? 1.106 -14.284 -3.260 1.00 42.78 90 LYS A C 1
ATOM 746 O O . LYS A 1 90 ? 0.389 -14.029 -2.296 1.00 42.78 90 LYS A O 1
ATOM 751 N N . SER A 1 91 ? 0.885 -13.723 -4.445 1.00 38.81 91 SER A N 1
ATOM 752 C CA . SER A 1 91 ? -0.386 -13.024 -4.685 1.00 38.81 91 SER A CA 1
ATOM 753 C C . SER A 1 91 ? -1.417 -14.021 -5.238 1.00 38.81 91 SER A C 1
ATOM 755 O O . SER A 1 91 ? -1.250 -14.483 -6.366 1.00 38.81 91 SER A O 1
ATOM 757 N N . PRO A 1 92 ? -2.505 -14.370 -4.513 1.00 40.38 92 PRO A N 1
ATOM 758 C CA . PRO A 1 92 ? -3.519 -15.316 -5.002 1.00 40.38 92 PRO A CA 1
ATOM 759 C C . PRO A 1 92 ? -4.352 -14.780 -6.179 1.00 40.38 92 PRO A C 1
ATOM 761 O O . PRO A 1 92 ? -5.299 -15.435 -6.610 1.00 40.38 92 PRO A O 1
ATOM 764 N N . ARG A 1 93 ? -4.064 -13.565 -6.670 1.00 43.88 93 ARG A N 1
ATOM 765 C CA . ARG A 1 93 ? -4.899 -12.838 -7.636 1.00 43.88 93 ARG A CA 1
ATOM 766 C C . ARG A 1 93 ? -4.233 -12.508 -8.970 1.00 43.88 93 ARG A C 1
ATOM 768 O O . ARG A 1 93 ? -4.883 -11.886 -9.800 1.00 43.88 93 ARG A O 1
ATOM 775 N N . VAL A 1 94 ? -3.005 -12.954 -9.234 1.00 42.81 94 VAL A N 1
ATOM 776 C CA . VAL A 1 94 ? -2.355 -12.713 -10.536 1.00 42.81 94 VAL A CA 1
ATOM 777 C C . VAL A 1 94 ? -2.414 -13.957 -11.419 1.00 42.81 94 VAL A C 1
ATOM 779 O O . VAL A 1 94 ? -1.460 -14.714 -11.561 1.00 42.81 94 VAL A O 1
ATOM 782 N N . LYS A 1 95 ? -3.570 -14.181 -12.051 1.00 35.88 95 LYS A N 1
ATOM 783 C CA . LYS A 1 95 ? -3.594 -14.929 -13.312 1.00 35.88 95 LYS A CA 1
ATOM 784 C C . LYS A 1 95 ? -3.246 -13.927 -14.409 1.00 35.88 95 LYS A C 1
ATOM 786 O O . LYS A 1 95 ? -3.966 -12.954 -14.572 1.00 35.88 95 LYS A O 1
ATOM 791 N N . SER A 1 96 ? -2.184 -14.206 -15.159 1.00 42.94 96 SER A N 1
ATOM 792 C CA . SER A 1 96 ? -1.770 -13.493 -16.377 1.00 42.94 96 SER A CA 1
ATOM 793 C C . SER A 1 96 ? -0.977 -12.195 -16.196 1.00 42.94 96 SER A C 1
ATOM 795 O O . SER A 1 96 ? -1.528 -11.110 -16.295 1.00 42.94 96 SER A O 1
ATOM 797 N N . LEU A 1 97 ? 0.350 -12.326 -16.109 1.00 39.72 97 LEU A N 1
ATOM 798 C CA . LEU A 1 97 ? 1.291 -11.412 -16.775 1.00 39.72 97 LEU A CA 1
ATOM 799 C C . LEU A 1 97 ? 2.475 -12.229 -17.323 1.00 39.72 97 LEU A C 1
ATOM 801 O O . LEU A 1 97 ? 3.606 -12.138 -16.858 1.00 39.72 97 LEU A O 1
ATOM 805 N N . ARG A 1 98 ? 2.190 -13.081 -18.314 1.00 36.56 98 ARG A N 1
ATOM 806 C CA . ARG A 1 98 ? 3.194 -13.726 -19.174 1.00 36.56 98 ARG A CA 1
ATOM 807 C C . ARG A 1 98 ? 3.235 -12.947 -20.492 1.00 36.56 98 ARG A C 1
ATOM 809 O O . ARG A 1 98 ? 2.721 -13.444 -21.482 1.00 36.56 98 ARG A O 1
ATOM 816 N N . ALA A 1 99 ? 3.714 -11.700 -20.490 1.00 38.84 99 ALA A N 1
ATOM 817 C CA . ALA A 1 99 ? 3.733 -10.904 -21.727 1.00 38.84 99 ALA A CA 1
ATOM 818 C C . ALA A 1 99 ? 4.671 -9.680 -21.746 1.00 38.84 99 ALA A C 1
ATOM 820 O O . ALA A 1 99 ? 4.410 -8.772 -22.516 1.00 38.84 99 ALA A O 1
ATOM 821 N N . TYR A 1 100 ? 5.741 -9.608 -20.950 1.00 33.88 100 TYR A N 1
ATOM 822 C CA . TYR A 1 100 ? 6.717 -8.511 -21.102 1.00 33.88 100 TYR A CA 1
ATOM 823 C C . TYR A 1 100 ? 8.137 -8.973 -20.792 1.00 33.88 100 TYR A C 1
ATOM 825 O O . TYR A 1 100 ? 8.707 -8.577 -19.785 1.00 33.88 100 TYR A O 1
ATOM 833 N N . TRP A 1 101 ? 8.673 -9.846 -21.647 1.00 38.84 101 TRP A N 1
ATOM 834 C CA . TRP A 1 101 ? 10.109 -10.123 -21.749 1.00 38.84 101 TRP A CA 1
ATOM 835 C C . TRP A 1 101 ? 10.422 -10.517 -23.197 1.00 38.84 101 TRP A C 1
ATOM 837 O O . TRP A 1 101 ? 10.302 -11.682 -23.565 1.00 38.84 101 TRP A O 1
ATOM 847 N N . HIS A 1 102 ? 10.782 -9.536 -24.023 1.00 36.38 102 HIS A N 1
ATOM 848 C CA . HIS A 1 102 ? 11.549 -9.765 -25.244 1.00 36.38 102 HIS A CA 1
ATOM 849 C C . HIS A 1 102 ? 12.708 -8.764 -25.271 1.00 36.38 102 HIS A C 1
ATOM 851 O O . HIS A 1 102 ? 12.462 -7.566 -25.369 1.00 36.38 102 HIS A O 1
ATOM 857 N N . CYS A 1 103 ? 13.909 -9.351 -25.184 1.00 38.88 103 CYS A N 1
ATOM 858 C CA . CYS A 1 103 ? 15.269 -8.831 -25.372 1.00 38.88 103 CYS A CA 1
ATOM 859 C C . CYS A 1 103 ? 15.767 -7.728 -24.434 1.00 38.88 103 CYS A C 1
ATOM 861 O O . CYS A 1 103 ? 15.383 -6.555 -24.603 1.00 38.88 103 CYS A O 1
#

Mean predicted aligned error: 12.26 Å

Secondary structure (DSSP, 8-state):
----SS--GGGGS-GGG--HHHHHHH--S---HHHHHHHHHHHHHHHHHH--HHHHHHHHHHHHHHHHHHT---S--SSS--HHHHHTTS-TT----------